Protein AF-A0A8J7GWW4-F1 (afdb_monomer)

Radius of gyration: 17.02 Å; Cα contacts (8 Å, |Δi|>4): 87; chains: 1; bounding box: 37×26×54 Å

InterPro domains:
  IPR012312 Hemerythrin-like [PF01814] (8-103)

Organism: NCBI:txid619741

Structure (mmCIF, N/CA/C/O backbone):
data_AF-A0A8J7GWW4-F1
#
_entry.id   AF-A0A8J7GWW4-F1
#
loop_
_atom_site.group_PDB
_atom_site.id
_atom_site.type_symbol
_atom_site.label_atom_id
_atom_site.label_alt_id
_atom_site.label_comp_id
_atom_site.label_asym_id
_atom_site.label_entity_id
_atom_site.label_seq_id
_atom_site.pdbx_PDB_ins_code
_atom_site.Cartn_x
_atom_site.Cartn_y
_atom_site.Cartn_z
_atom_site.occupancy
_atom_site.B_iso_or_equiv
_atom_site.auth_seq_id
_atom_site.auth_comp_id
_atom_site.auth_asym_id
_atom_site.auth_atom_id
_atom_site.pdbx_PDB_model_num
ATOM 1 N N . MET A 1 1 ? 6.423 -6.023 3.236 1.00 79.38 1 MET A N 1
ATOM 2 C CA . MET A 1 1 ? 5.107 -5.384 2.966 1.00 79.38 1 MET A CA 1
ATOM 3 C C . MET A 1 1 ? 3.919 -6.314 3.201 1.00 79.38 1 MET A C 1
ATOM 5 O O . MET A 1 1 ? 3.060 -5.951 3.992 1.00 79.38 1 MET A O 1
ATOM 9 N N . LEU A 1 2 ? 3.822 -7.480 2.540 1.00 79.31 2 LEU A N 1
ATOM 10 C CA . LEU A 1 2 ? 2.641 -8.354 2.679 1.00 79.31 2 LEU A CA 1
ATOM 11 C C . LEU A 1 2 ? 2.454 -8.905 4.094 1.00 79.31 2 LEU A C 1
ATOM 13 O O . LEU A 1 2 ? 1.339 -8.877 4.599 1.00 79.31 2 LEU A O 1
ATOM 17 N N . GLU A 1 3 ? 3.539 -9.339 4.737 1.00 84.19 3 GLU A N 1
ATOM 18 C CA . GLU A 1 3 ? 3.507 -9.851 6.112 1.00 84.19 3 GLU A CA 1
ATOM 19 C C . GLU A 1 3 ? 2.965 -8.801 7.088 1.00 84.19 3 GLU A C 1
ATOM 21 O O . GLU A 1 3 ? 2.043 -9.075 7.850 1.00 84.19 3 GLU A O 1
ATOM 26 N N . THR A 1 4 ? 3.450 -7.558 6.994 1.00 81.56 4 THR A N 1
ATOM 27 C CA . THR A 1 4 ? 2.954 -6.423 7.784 1.00 81.56 4 THR A CA 1
ATOM 28 C C . THR A 1 4 ? 1.463 -6.165 7.548 1.00 81.56 4 THR A C 1
ATOM 30 O O . THR A 1 4 ? 0.715 -5.903 8.487 1.00 81.56 4 THR A O 1
ATOM 33 N N . ALA A 1 5 ? 1.000 -6.267 6.301 1.00 80.19 5 ALA A N 1
ATOM 34 C CA . ALA A 1 5 ? -0.407 -6.068 5.965 1.00 80.19 5 ALA A CA 1
ATOM 35 C C . ALA A 1 5 ? -1.305 -7.233 6.427 1.00 80.19 5 ALA A C 1
ATOM 37 O O . ALA A 1 5 ? -2.451 -7.012 6.813 1.00 80.19 5 ALA A O 1
ATOM 38 N N . GLN A 1 6 ? -0.794 -8.465 6.441 1.00 84.75 6 GLN A N 1
ATOM 39 C CA . GLN A 1 6 ? -1.482 -9.616 7.036 1.00 84.75 6 GLN A CA 1
ATOM 40 C C . GLN A 1 6 ? -1.545 -9.501 8.562 1.00 84.75 6 GLN A C 1
ATOM 42 O O . GLN A 1 6 ? -2.578 -9.812 9.153 1.00 84.75 6 GLN A O 1
ATOM 47 N N . ALA A 1 7 ? -0.482 -9.000 9.198 1.00 87.94 7 ALA A N 1
ATOM 48 C CA . ALA A 1 7 ? -0.488 -8.687 10.622 1.00 87.94 7 ALA A CA 1
ATOM 49 C C . ALA A 1 7 ? -1.554 -7.630 10.955 1.00 87.94 7 ALA A C 1
ATOM 51 O O . ALA A 1 7 ? -2.250 -7.770 11.959 1.00 87.94 7 ALA A O 1
ATOM 52 N N . LEU A 1 8 ? -1.746 -6.628 10.087 1.00 87.06 8 LEU A N 1
ATOM 53 C CA . LEU A 1 8 ? -2.819 -5.639 10.228 1.00 87.06 8 LEU A CA 1
ATOM 54 C C . LEU A 1 8 ? -4.206 -6.286 10.139 1.00 87.06 8 LEU A C 1
ATOM 56 O O . LEU A 1 8 ? -5.046 -6.042 11.000 1.00 87.06 8 LEU A O 1
ATOM 60 N N . GLU A 1 9 ? -4.449 -7.128 9.133 1.00 89.06 9 GLU A N 1
ATOM 61 C CA . GLU A 1 9 ? -5.722 -7.851 8.983 1.00 89.06 9 GLU A CA 1
ATOM 62 C C . GLU A 1 9 ? -6.023 -8.710 10.220 1.00 89.06 9 GLU A C 1
ATOM 64 O O . GLU A 1 9 ? -7.111 -8.609 10.794 1.00 89.06 9 GLU A O 1
ATOM 69 N N . GLY A 1 10 ? -5.043 -9.490 10.686 1.00 87.50 10 GLY A N 1
ATOM 70 C CA . GLY A 1 10 ? -5.168 -10.308 11.892 1.00 87.50 10 GLY A CA 1
ATOM 71 C C . GLY A 1 10 ? -5.436 -9.478 13.149 1.00 87.50 10 GLY A C 1
ATOM 72 O O . GLY A 1 10 ? -6.325 -9.819 13.930 1.00 87.50 10 GLY A O 1
ATOM 73 N N . ALA A 1 11 ? -4.733 -8.356 13.317 1.00 89.12 11 ALA A N 1
ATOM 74 C CA . ALA A 1 11 ? -4.935 -7.439 14.434 1.00 89.12 11 ALA A CA 1
ATOM 75 C C . ALA A 1 11 ? -6.347 -6.831 14.423 1.00 89.12 11 ALA A C 1
ATOM 77 O O . ALA A 1 11 ? -6.995 -6.751 15.464 1.00 89.12 11 ALA A O 1
ATOM 78 N N . VAL A 1 12 ? -6.875 -6.467 13.254 1.00 88.88 12 VAL A N 1
ATOM 79 C CA . VAL A 1 12 ? -8.228 -5.906 13.141 1.00 88.88 12 VAL A CA 1
ATOM 80 C C . VAL A 1 12 ? -9.306 -6.952 13.412 1.00 88.88 12 VAL A C 1
ATOM 82 O O . VAL A 1 12 ? -10.245 -6.677 14.162 1.00 88.88 12 VAL A O 1
ATOM 85 N N . VAL A 1 13 ? -9.165 -8.163 12.865 1.00 88.75 13 VAL A N 1
ATOM 86 C CA . VAL A 1 13 ? -10.082 -9.284 13.145 1.00 88.75 13 VAL A CA 1
ATOM 87 C C . VAL A 1 13 ? -10.053 -9.651 14.630 1.00 88.75 13 VAL A C 1
ATOM 89 O O . VAL A 1 13 ? -11.105 -9.861 15.236 1.00 88.75 13 VAL A O 1
ATOM 92 N N . GLY A 1 14 ? -8.863 -9.657 15.232 1.00 88.12 14 GLY A N 1
ATOM 93 C CA . GLY A 1 14 ? -8.647 -9.898 16.657 1.00 88.12 14 GLY A CA 1
ATOM 94 C C . GLY A 1 14 ? -9.038 -8.735 17.572 1.00 88.12 14 GLY A C 1
ATOM 95 O O . GLY A 1 14 ? -8.907 -8.873 18.785 1.00 88.12 14 GLY A O 1
ATOM 96 N N . ARG A 1 15 ? -9.526 -7.610 17.024 1.00 87.81 15 ARG A N 1
ATOM 97 C CA . ARG A 1 15 ? -9.868 -6.384 17.771 1.00 87.81 15 ARG A CA 1
ATOM 98 C C . ARG A 1 15 ? -8.717 -5.889 18.654 1.00 87.81 15 ARG A C 1
ATOM 100 O O . ARG A 1 15 ? -8.927 -5.512 19.806 1.00 87.81 15 ARG A O 1
ATOM 107 N N . ALA A 1 16 ? -7.508 -5.913 18.103 1.00 90.62 16 ALA A N 1
ATOM 108 C CA . ALA A 1 16 ? -6.315 -5.384 18.738 1.00 90.62 16 ALA A CA 1
ATOM 109 C C . ALA A 1 16 ? -6.524 -3.930 19.205 1.00 90.62 16 ALA A C 1
ATOM 111 O O . ALA A 1 16 ? -7.302 -3.186 18.595 1.00 90.62 16 ALA A O 1
ATOM 112 N N . PRO A 1 17 ? -5.827 -3.504 20.271 1.00 92.44 17 PRO A N 1
ATOM 113 C CA . PRO A 1 17 ? -5.875 -2.123 20.727 1.00 92.44 17 PRO A CA 1
ATOM 114 C C . PRO A 1 17 ? -5.417 -1.154 19.628 1.00 92.44 17 PRO A C 1
ATOM 116 O O . PRO A 1 17 ? -4.560 -1.480 18.805 1.00 92.44 17 PRO A O 1
ATOM 119 N N . VAL A 1 18 ? -5.965 0.064 19.656 1.00 91.38 18 VAL A N 1
ATOM 120 C CA . VAL A 1 18 ? -5.674 1.138 18.685 1.00 91.38 18 VAL A CA 1
ATOM 121 C C . VAL A 1 18 ? -4.173 1.396 18.548 1.00 91.38 18 VAL A C 1
ATOM 123 O O . VAL A 1 18 ? -3.679 1.484 17.430 1.00 91.38 18 VAL A O 1
ATOM 126 N N . GLU A 1 19 ? -3.439 1.408 19.661 1.00 93.50 19 GLU A N 1
ATOM 127 C CA . GLU A 1 19 ? -1.977 1.559 19.682 1.00 93.50 19 GLU A CA 1
ATOM 128 C C . GLU A 1 19 ? -1.271 0.510 18.807 1.00 93.50 19 GLU A C 1
ATOM 130 O O . GLU A 1 19 ? -0.407 0.831 17.994 1.00 93.50 19 GLU A O 1
ATOM 135 N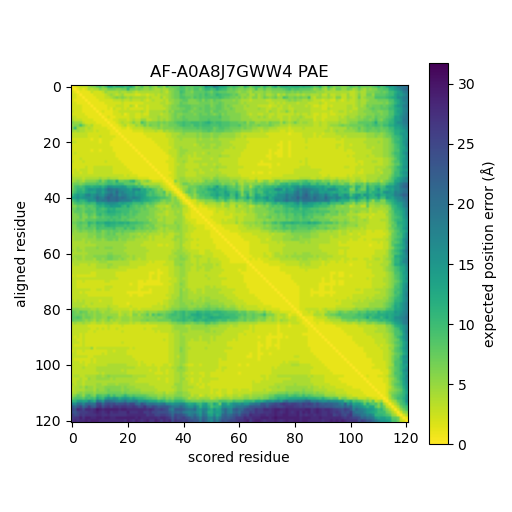 N . GLN A 1 20 ? -1.685 -0.756 18.902 1.00 93.56 20 GLN A N 1
ATOM 136 C CA . GLN A 1 20 ? -1.099 -1.829 18.102 1.00 93.56 20 GLN A CA 1
ATOM 137 C C . GLN A 1 20 ? -1.439 -1.667 16.614 1.00 93.56 20 GLN A C 1
ATOM 139 O O . GLN A 1 20 ? -0.581 -1.877 15.756 1.00 93.56 20 GLN A O 1
ATOM 144 N N . LEU A 1 21 ? -2.671 -1.264 16.289 1.00 94.00 21 LEU A N 1
ATOM 145 C CA . LEU A 1 21 ? -3.072 -0.973 14.908 1.00 94.00 21 LEU A CA 1
ATOM 146 C C . LEU A 1 21 ? -2.255 0.187 14.321 1.00 94.00 21 LEU A C 1
ATOM 148 O O . LEU A 1 21 ? -1.798 0.098 13.180 1.00 94.00 21 LEU A O 1
ATOM 152 N N . HIS A 1 22 ? -2.019 1.231 15.116 1.00 95.00 22 HIS A N 1
ATOM 153 C CA . HIS A 1 22 ? -1.225 2.395 14.735 1.00 95.00 22 HIS A CA 1
ATOM 154 C C . HIS A 1 22 ? 0.236 2.010 14.459 1.00 95.00 22 HIS A C 1
ATOM 156 O O . HIS A 1 22 ? 0.808 2.416 13.443 1.00 95.00 22 HIS A O 1
ATOM 162 N N . GLN A 1 23 ? 0.835 1.171 15.308 1.00 95.25 23 GLN A N 1
ATOM 163 C CA . GLN A 1 23 ? 2.198 0.660 15.115 1.00 95.25 23 GLN A CA 1
ATOM 164 C C . GLN A 1 23 ? 2.329 -0.153 13.822 1.00 95.25 23 GLN A C 1
ATOM 166 O O . GLN A 1 23 ? 3.267 0.057 13.049 1.00 95.25 23 GLN A O 1
ATOM 171 N N . ILE A 1 24 ? 1.370 -1.040 13.542 1.00 94.25 24 ILE A N 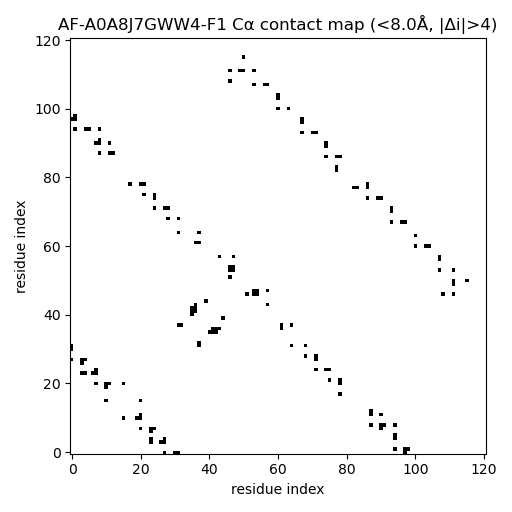1
ATOM 172 C CA . ILE A 1 24 ? 1.389 -1.854 12.320 1.00 94.25 24 ILE A CA 1
ATOM 173 C C . ILE A 1 24 ? 1.218 -0.973 11.072 1.00 94.25 24 ILE A C 1
ATOM 175 O O . ILE A 1 24 ? 1.967 -1.139 10.107 1.00 94.25 24 ILE A O 1
ATOM 179 N N . LEU A 1 25 ? 0.283 -0.014 11.084 1.00 94.50 25 LEU A N 1
ATOM 180 C CA . LEU A 1 25 ? 0.110 0.947 9.985 1.00 94.50 25 LEU A CA 1
ATOM 181 C C . LEU A 1 25 ? 1.362 1.809 9.773 1.00 94.50 25 LEU A C 1
ATOM 183 O O . LEU A 1 25 ? 1.762 2.034 8.630 1.00 94.50 25 LEU A O 1
ATOM 187 N N . SER A 1 26 ? 2.027 2.229 10.852 1.00 95.56 26 SER A N 1
ATOM 188 C CA . SER A 1 26 ? 3.276 3.004 10.784 1.00 95.56 26 SER A CA 1
ATOM 189 C C . SER A 1 26 ? 4.381 2.199 10.126 1.00 95.56 26 SER A C 1
ATOM 191 O O . SER A 1 26 ? 5.051 2.682 9.211 1.00 95.56 26 SER A O 1
ATOM 193 N N . HIS A 1 27 ? 4.522 0.937 10.522 1.00 94.75 27 HIS A N 1
ATOM 194 C CA . HIS A 1 27 ? 5.488 0.045 9.906 1.00 94.75 27 HIS A CA 1
ATOM 195 C C . HIS A 1 27 ? 5.170 -0.205 8.424 1.00 94.75 27 HIS A C 1
ATOM 197 O O . HIS A 1 27 ? 6.079 -0.207 7.592 1.00 94.75 27 HIS A O 1
ATOM 203 N N . LEU A 1 28 ? 3.890 -0.345 8.061 1.00 92.94 28 LEU A N 1
ATOM 204 C CA . LEU A 1 28 ? 3.474 -0.500 6.668 1.00 92.94 28 LEU A CA 1
ATOM 205 C C . LEU A 1 28 ? 3.805 0.743 5.830 1.00 92.94 28 LEU A C 1
ATOM 207 O O . LEU A 1 28 ? 4.338 0.595 4.731 1.00 92.94 28 LEU A O 1
ATOM 211 N N . ARG A 1 29 ? 3.559 1.949 6.358 1.00 94.00 29 ARG A N 1
ATOM 212 C CA . ARG A 1 29 ? 3.900 3.221 5.701 1.00 94.00 29 ARG A CA 1
ATOM 213 C C . ARG A 1 29 ? 5.399 3.341 5.438 1.00 94.00 29 ARG A C 1
ATOM 215 O O . ARG A 1 29 ? 5.798 3.633 4.315 1.00 94.00 29 ARG A O 1
ATOM 222 N N . VAL A 1 30 ? 6.223 3.063 6.449 1.00 92.88 30 VAL A N 1
ATOM 223 C CA . VAL A 1 30 ? 7.690 3.086 6.320 1.00 92.88 30 VAL A CA 1
ATOM 224 C C . VAL A 1 30 ? 8.161 2.054 5.296 1.00 92.88 30 VAL A C 1
ATOM 226 O O . VAL A 1 30 ? 8.991 2.364 4.448 1.00 92.88 30 VAL A O 1
ATOM 229 N N . THR A 1 31 ? 7.600 0.843 5.328 1.00 91.75 31 THR A N 1
ATOM 230 C CA . THR A 1 31 ? 7.982 -0.224 4.390 1.00 91.75 31 THR A CA 1
ATOM 231 C C . THR A 1 31 ? 7.578 0.104 2.951 1.00 91.75 31 THR A C 1
ATOM 233 O O . THR A 1 31 ? 8.304 -0.252 2.029 1.00 91.75 31 THR A O 1
ATOM 236 N N . LEU A 1 32 ? 6.439 0.775 2.745 1.00 90.12 32 LEU A N 1
ATOM 237 C CA . LEU A 1 32 ? 6.019 1.245 1.425 1.00 90.12 32 LEU A CA 1
ATOM 238 C C . LEU A 1 32 ? 6.946 2.350 0.905 1.00 90.12 32 LEU A C 1
ATOM 240 O O . LEU A 1 32 ? 7.348 2.296 -0.248 1.00 90.12 32 LEU A O 1
ATOM 244 N N . ALA A 1 33 ? 7.311 3.319 1.748 1.00 88.62 33 ALA A N 1
ATOM 245 C CA . ALA A 1 33 ? 8.207 4.411 1.358 1.00 88.62 33 ALA A CA 1
ATOM 246 C C . ALA A 1 33 ? 9.635 3.931 1.045 1.00 88.62 33 ALA A C 1
ATOM 248 O O . ALA A 1 33 ? 10.316 4.510 0.205 1.00 88.62 33 ALA A O 1
ATOM 249 N N . ALA A 1 34 ? 10.086 2.872 1.720 1.00 87.31 34 ALA A N 1
ATOM 250 C CA . ALA A 1 34 ? 11.371 2.227 1.469 1.00 87.31 34 ALA A CA 1
ATOM 251 C C . ALA A 1 34 ? 11.310 1.162 0.360 1.00 87.31 34 ALA A C 1
ATOM 253 O O . ALA A 1 34 ? 12.293 0.450 0.145 1.00 87.31 34 ALA A O 1
ATOM 254 N N . HIS A 1 35 ? 10.164 0.989 -0.306 1.00 83.62 35 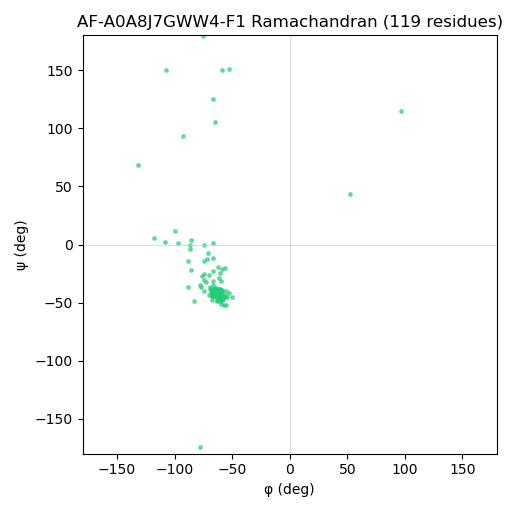HIS A N 1
ATOM 255 C CA . HIS A 1 35 ? 10.020 -0.048 -1.315 1.00 83.62 35 HIS A CA 1
ATOM 256 C C . HIS A 1 35 ? 10.922 0.285 -2.514 1.00 83.62 35 HIS A C 1
ATOM 258 O O . HIS A 1 35 ? 10.809 1.366 -3.076 1.00 83.62 35 HIS A O 1
ATOM 264 N N . PRO A 1 36 ? 11.817 -0.612 -2.951 1.00 73.81 36 PRO A N 1
ATOM 265 C CA . PRO A 1 36 ? 12.787 -0.285 -4.001 1.00 73.81 36 PRO A CA 1
ATOM 266 C C . PRO A 1 36 ? 12.107 0.135 -5.312 1.00 73.81 36 PRO A C 1
ATOM 268 O O . PRO A 1 36 ? 12.600 1.003 -6.018 1.00 73.81 36 PRO A O 1
ATOM 271 N N . ASP A 1 37 ? 10.927 -0.414 -5.596 1.00 73.25 37 ASP A N 1
ATOM 272 C CA . ASP A 1 37 ? 10.145 -0.060 -6.785 1.00 73.25 37 ASP A CA 1
ATOM 273 C C . ASP A 1 37 ? 9.498 1.335 -6.722 1.00 73.25 37 ASP A C 1
ATOM 275 O O . ASP A 1 37 ? 8.975 1.794 -7.736 1.00 73.25 37 ASP A O 1
ATOM 279 N N . SER A 1 38 ? 9.471 1.989 -5.553 1.00 60.31 38 SER A N 1
ATOM 280 C CA . SER A 1 38 ? 8.924 3.343 -5.401 1.00 60.31 38 SER A CA 1
ATOM 281 C C . SER A 1 38 ? 9.949 4.439 -5.690 1.00 60.31 38 SER A C 1
ATOM 283 O O . SER A 1 38 ? 9.609 5.618 -5.607 1.00 60.31 38 SER A O 1
ATOM 285 N N . SER A 1 39 ? 11.195 4.082 -6.026 1.00 63.03 39 SER A N 1
ATOM 286 C CA . SER A 1 39 ? 12.213 5.027 -6.485 1.00 63.03 39 SER A CA 1
ATOM 287 C C . SER A 1 39 ? 12.493 4.877 -7.981 1.00 63.03 39 SER A C 1
ATOM 289 O O . SER A 1 39 ? 12.451 3.787 -8.550 1.00 63.03 39 SER A O 1
ATOM 291 N N . GLU A 1 40 ? 12.876 5.985 -8.619 1.00 60.00 40 GLU A N 1
ATOM 292 C CA . GLU A 1 40 ? 13.345 6.008 -10.015 1.00 60.00 40 GLU A CA 1
ATOM 293 C C . GLU A 1 40 ? 14.691 5.282 -10.224 1.00 60.00 40 GLU A C 1
ATOM 295 O O . GLU A 1 40 ? 15.212 5.245 -11.334 1.00 60.00 40 GLU A O 1
ATOM 300 N N . THR A 1 41 ? 15.262 4.703 -9.164 1.00 64.12 41 THR A N 1
ATOM 301 C CA . THR A 1 41 ? 16.561 4.014 -9.141 1.00 64.12 41 THR A CA 1
ATOM 302 C C . THR A 1 41 ? 16.454 2.530 -8.774 1.00 64.12 41 THR A C 1
ATOM 304 O O . THR A 1 41 ? 17.476 1.869 -8.602 1.00 64.12 41 THR A O 1
ATOM 307 N N . GLY A 1 42 ? 15.235 2.007 -8.626 1.00 71.44 42 GLY A N 1
ATOM 308 C CA . GLY A 1 42 ? 14.975 0.607 -8.296 1.00 71.44 42 GLY A CA 1
ATOM 309 C C . GLY A 1 42 ? 15.116 -0.357 -9.482 1.00 71.44 42 GLY A C 1
ATOM 310 O O . GLY A 1 42 ? 15.441 0.061 -10.594 1.00 71.44 42 GLY A O 1
ATOM 311 N N . PRO A 1 43 ? 14.785 -1.650 -9.301 1.00 74.88 43 PRO A N 1
ATOM 312 C CA . PRO A 1 43 ? 14.882 -2.668 -10.359 1.00 74.88 43 PRO A CA 1
ATOM 313 C C . PRO A 1 43 ? 14.035 -2.329 -11.599 1.00 74.88 43 PRO A C 1
ATOM 315 O O . PRO A 1 43 ? 14.301 -2.796 -12.703 1.00 74.88 43 PRO A O 1
ATOM 318 N N . TYR A 1 44 ? 13.028 -1.465 -11.459 1.00 81.06 44 TYR A N 1
ATOM 319 C CA . TYR A 1 44 ? 12.251 -0.971 -12.592 1.00 81.06 44 TYR A CA 1
ATOM 320 C C . TYR A 1 44 ? 13.035 -0.014 -13.499 1.00 81.06 44 TYR A C 1
ATOM 322 O O . TYR A 1 44 ? 12.735 0.043 -14.688 1.00 81.06 44 TYR A O 1
ATOM 330 N N . ALA A 1 45 ? 14.047 0.695 -12.995 1.00 79.12 45 ALA A N 1
ATOM 331 C CA . ALA A 1 45 ? 14.920 1.539 -13.813 1.00 79.12 45 ALA A CA 1
ATOM 332 C C . ALA A 1 45 ? 15.761 0.701 -14.792 1.00 79.12 45 ALA A C 1
ATOM 334 O O . ALA A 1 45 ? 15.910 1.060 -15.964 1.00 79.12 45 ALA A O 1
ATOM 335 N N . GLU A 1 46 ? 16.234 -0.463 -14.339 1.00 81.94 46 GLU A N 1
ATOM 336 C CA . GLU A 1 46 ? 16.919 -1.439 -15.192 1.00 81.94 46 GLU A CA 1
ATOM 337 C C . GLU A 1 46 ? 15.970 -1.982 -16.267 1.00 81.94 46 GLU A C 1
ATOM 339 O O . GLU A 1 46 ? 16.314 -1.980 -17.449 1.00 81.94 46 GLU A O 1
ATOM 344 N N . ILE A 1 47 ? 14.732 -2.333 -15.894 1.00 83.88 47 ILE A N 1
ATOM 345 C CA . ILE A 1 47 ? 13.704 -2.785 -16.848 1.00 83.88 47 ILE A CA 1
ATOM 346 C C . ILE A 1 47 ? 13.392 -1.717 -17.898 1.00 83.88 47 ILE A C 1
ATOM 348 O O . ILE A 1 47 ? 13.225 -2.045 -19.070 1.00 83.88 47 ILE A O 1
ATOM 352 N N . LEU A 1 48 ? 13.312 -0.441 -17.513 1.00 84.38 48 LEU A N 1
ATOM 353 C CA . LEU A 1 48 ? 13.073 0.647 -18.467 1.00 84.38 48 LEU A CA 1
ATOM 354 C C . LEU A 1 48 ? 14.184 0.761 -19.517 1.00 84.38 48 LEU A C 1
ATOM 356 O O . LEU A 1 48 ? 13.908 1.186 -20.639 1.00 84.38 48 LEU A O 1
ATOM 360 N N . THR A 1 49 ? 15.407 0.362 -19.163 1.00 83.88 49 THR A N 1
ATOM 361 C CA . THR A 1 49 ? 16.559 0.358 -20.070 1.00 83.88 49 THR A CA 1
ATOM 362 C C . THR A 1 49 ? 16.583 -0.900 -20.941 1.00 83.88 49 THR A C 1
ATOM 364 O O . THR A 1 49 ? 16.709 -0.791 -22.158 1.00 83.88 49 THR A O 1
ATOM 367 N N . ALA A 1 50 ? 16.426 -2.084 -20.340 1.00 83.69 50 ALA A N 1
ATOM 368 C CA . ALA A 1 50 ? 16.539 -3.372 -21.031 1.00 83.69 50 ALA A CA 1
ATOM 369 C C . ALA A 1 50 ? 15.2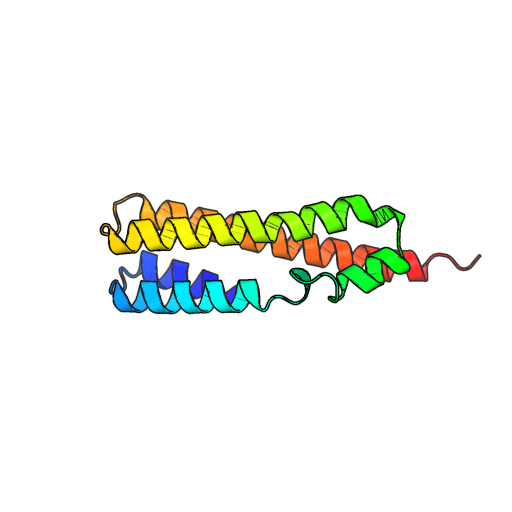88 -3.743 -21.852 1.00 83.69 50 ALA A C 1
ATOM 371 O O . ALA A 1 50 ? 15.385 -4.308 -22.936 1.00 83.69 50 ALA A O 1
ATOM 372 N N . ALA A 1 51 ? 14.095 -3.380 -21.374 1.00 86.12 51 ALA A N 1
ATOM 373 C CA . ALA A 1 51 ? 12.814 -3.767 -21.959 1.00 86.12 51 ALA A CA 1
ATOM 374 C C . ALA A 1 51 ? 11.878 -2.549 -22.127 1.00 86.12 51 ALA A C 1
ATOM 376 O O . ALA A 1 51 ? 10.828 -2.459 -21.479 1.00 86.12 51 ALA A O 1
ATOM 377 N N . PRO A 1 52 ? 12.186 -1.605 -23.039 1.00 86.38 52 PRO A N 1
ATOM 378 C CA . PRO A 1 52 ? 11.447 -0.344 -23.179 1.00 86.38 52 PRO A CA 1
ATOM 379 C C . PRO A 1 52 ? 9.960 -0.532 -23.528 1.00 86.38 52 PRO A C 1
ATOM 381 O O . PRO A 1 52 ? 9.128 0.309 -23.173 1.00 86.38 52 PRO A O 1
ATOM 384 N N . HIS A 1 53 ? 9.585 -1.656 -24.147 1.00 87.56 53 HIS A N 1
ATOM 385 C CA . HIS A 1 53 ? 8.187 -2.016 -24.410 1.00 87.56 53 HIS A CA 1
ATOM 386 C C . HIS A 1 53 ? 7.352 -2.194 -23.121 1.00 87.56 53 HIS A C 1
ATOM 388 O O . HIS A 1 53 ? 6.126 -2.056 -23.153 1.00 87.56 53 HIS A O 1
ATOM 394 N N . LEU A 1 54 ? 7.993 -2.409 -21.964 1.00 89.81 54 LEU A N 1
ATOM 395 C CA . LEU A 1 54 ? 7.349 -2.519 -20.651 1.00 89.81 54 LEU A CA 1
ATOM 396 C C . LEU A 1 54 ? 7.134 -1.169 -19.945 1.00 89.81 54 LEU A C 1
ATOM 398 O O . LEU A 1 54 ? 6.467 -1.126 -18.906 1.00 89.81 54 LEU A O 1
ATOM 402 N N . THR A 1 55 ? 7.596 -0.049 -20.516 1.00 89.00 55 THR A N 1
ATOM 403 C CA . THR A 1 55 ? 7.549 1.293 -19.895 1.00 89.00 55 THR A CA 1
ATOM 404 C C . THR A 1 55 ? 6.176 1.669 -19.348 1.00 89.00 55 THR A C 1
ATOM 406 O O . THR A 1 55 ? 6.049 2.166 -18.227 1.00 89.00 55 THR A O 1
ATOM 409 N N . ARG A 1 56 ? 5.109 1.416 -20.116 1.00 89.31 56 ARG A N 1
ATOM 410 C CA . ARG A 1 56 ? 3.746 1.746 -19.679 1.00 89.31 56 ARG A CA 1
ATOM 411 C C . ARG A 1 56 ? 3.357 0.984 -18.410 1.00 89.31 56 ARG A C 1
ATOM 413 O O . ARG A 1 56 ? 2.683 1.546 -17.553 1.00 89.31 56 ARG A O 1
ATOM 420 N N . ARG A 1 57 ? 3.763 -0.281 -18.286 1.00 90.00 57 ARG A N 1
ATOM 421 C CA . ARG A 1 57 ? 3.443 -1.127 -17.127 1.00 90.00 57 ARG A CA 1
ATOM 422 C C . ARG A 1 57 ? 4.259 -0.740 -15.905 1.00 90.00 57 ARG A C 1
ATOM 424 O O . ARG A 1 57 ? 3.680 -0.668 -14.827 1.00 90.00 57 ARG A O 1
ATOM 431 N N . VAL A 1 58 ? 5.539 -0.411 -16.090 1.00 89.25 58 VAL A N 1
ATOM 432 C CA . VAL A 1 58 ? 6.384 0.166 -15.034 1.00 89.25 58 VAL A CA 1
ATOM 433 C C . VAL A 1 58 ? 5.739 1.431 -14.467 1.00 89.25 58 VAL A C 1
ATOM 435 O O . VAL A 1 58 ? 5.496 1.506 -13.269 1.00 89.25 58 VAL A O 1
ATOM 438 N N . ARG A 1 59 ? 5.357 2.393 -15.320 1.00 88.25 59 ARG A N 1
ATOM 439 C CA . ARG A 1 59 ? 4.721 3.645 -14.865 1.00 88.25 59 ARG A CA 1
ATOM 440 C C . ARG A 1 59 ? 3.418 3.414 -14.104 1.00 88.25 59 ARG A C 1
ATOM 442 O O . ARG A 1 59 ? 3.154 4.101 -13.124 1.00 88.25 59 ARG A O 1
ATOM 449 N N . VAL A 1 60 ? 2.602 2.453 -14.545 1.00 89.38 60 VAL A N 1
ATOM 450 C CA . VAL A 1 60 ? 1.378 2.075 -13.822 1.00 89.38 60 VAL A CA 1
ATOM 451 C C . VAL A 1 60 ? 1.715 1.529 -12.436 1.00 89.38 60 VAL A C 1
ATOM 453 O O . VAL A 1 60 ? 1.069 1.933 -11.478 1.00 89.38 60 VAL A O 1
ATOM 456 N N . LEU A 1 61 ? 2.714 0.650 -12.323 1.00 88.56 61 LEU A N 1
ATOM 457 C CA . LEU A 1 61 ? 3.125 0.059 -11.049 1.00 88.56 61 LEU A CA 1
ATOM 458 C C . LEU A 1 61 ? 3.716 1.082 -10.077 1.00 88.56 61 LEU A C 1
ATOM 460 O O . LEU A 1 61 ? 3.361 1.048 -8.904 1.00 88.56 61 LEU A O 1
ATOM 464 N N . VAL A 1 62 ? 4.540 2.012 -10.560 1.00 86.50 62 VAL A N 1
ATOM 465 C CA . VAL A 1 62 ? 5.063 3.119 -9.741 1.00 86.50 62 VAL A CA 1
ATOM 466 C C . VAL A 1 62 ? 3.914 4.003 -9.242 1.00 86.50 62 VAL A C 1
ATOM 468 O O . VAL A 1 62 ? 3.806 4.280 -8.053 1.00 86.50 62 VAL A O 1
ATOM 471 N N . GLY A 1 63 ? 2.960 4.354 -10.112 1.00 87.25 63 GLY A N 1
ATOM 472 C CA . GLY A 1 63 ? 1.778 5.128 -9.710 1.00 87.25 63 GLY A CA 1
ATOM 473 C C . GLY A 1 63 ? 0.812 4.392 -8.766 1.00 87.25 63 GLY A C 1
ATOM 474 O O . GLY A 1 63 ? -0.099 5.005 -8.207 1.00 87.25 63 GLY A O 1
ATOM 475 N N . GLU A 1 64 ? 0.959 3.078 -8.569 1.00 90.62 64 GLU A N 1
ATOM 476 C CA . GLU A 1 64 ? 0.205 2.357 -7.540 1.00 90.62 64 GLU A CA 1
ATOM 477 C C . GLU A 1 64 ? 0.729 2.637 -6.131 1.00 90.62 64 GLU A C 1
ATOM 479 O O . GLU A 1 64 ? -0.065 2.550 -5.192 1.00 90.62 64 GLU A O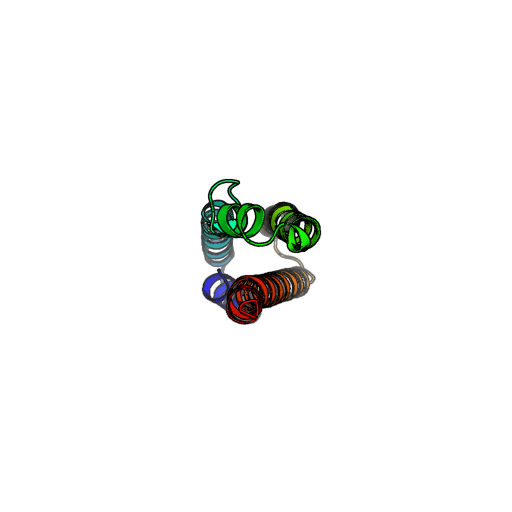 1
ATOM 484 N N . HIS A 1 65 ? 2.003 3.012 -5.967 1.00 90.56 65 HIS A N 1
ATOM 485 C CA . HIS A 1 65 ? 2.556 3.367 -4.657 1.00 90.56 65 HIS A CA 1
ATOM 486 C C . HIS A 1 65 ? 1.852 4.582 -4.063 1.00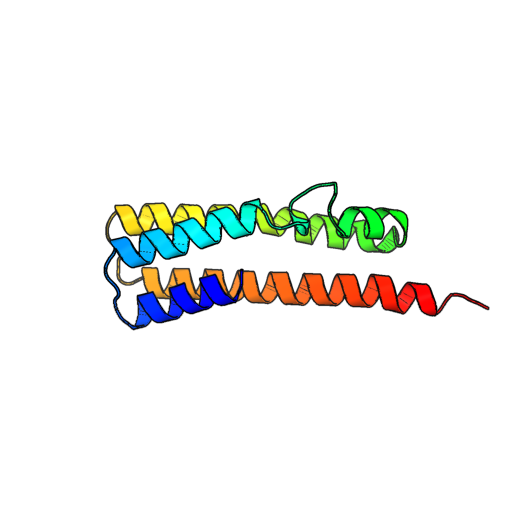 90.56 65 HIS A C 1
ATOM 488 O O . HIS A 1 65 ? 1.454 4.521 -2.903 1.00 90.56 65 HIS A O 1
ATOM 494 N N . ASP A 1 66 ? 1.564 5.608 -4.866 1.00 90.25 66 ASP A N 1
ATOM 495 C CA . ASP A 1 66 ? 0.794 6.778 -4.422 1.00 90.25 66 ASP A CA 1
ATOM 496 C C . ASP A 1 66 ? -0.605 6.384 -3.937 1.00 90.25 66 ASP A C 1
ATOM 498 O O . ASP A 1 66 ? -1.085 6.842 -2.901 1.00 90.25 66 ASP A O 1
ATOM 502 N N . ARG A 1 67 ? -1.271 5.474 -4.658 1.00 92.12 67 ARG A N 1
ATOM 503 C CA . ARG A 1 67 ? -2.605 4.985 -4.273 1.00 92.12 67 ARG A CA 1
ATOM 504 C C . ARG A 1 67 ? -2.565 4.182 -2.978 1.00 92.12 67 ARG A C 1
ATOM 506 O O . ARG A 1 67 ? -3.486 4.284 -2.171 1.00 92.12 67 ARG A O 1
ATOM 513 N N . LEU A 1 68 ? -1.527 3.371 -2.791 1.00 93.25 68 LEU A N 1
ATOM 514 C CA . LEU A 1 68 ? -1.313 2.610 -1.562 1.00 93.25 68 LEU A CA 1
ATOM 515 C C . LEU A 1 68 ? -1.001 3.542 -0.385 1.00 93.25 68 LEU A C 1
ATOM 517 O O . LEU A 1 68 ? -1.560 3.342 0.691 1.00 93.25 68 LEU A O 1
ATOM 521 N N . ALA A 1 69 ? -0.183 4.574 -0.598 1.00 93.56 69 ALA A N 1
ATOM 522 C CA . ALA A 1 69 ? 0.138 5.580 0.407 1.00 93.56 69 ALA A CA 1
ATOM 523 C C . ALA A 1 69 ? -1.122 6.331 0.854 1.00 93.56 69 ALA A C 1
ATOM 525 O O . ALA A 1 69 ? -1.419 6.363 2.045 1.00 93.56 69 ALA A O 1
ATOM 526 N N . LEU A 1 70 ? -1.936 6.804 -0.096 1.00 95.12 70 LEU A N 1
ATOM 527 C CA . LEU A 1 70 ? -3.222 7.445 0.196 1.00 95.12 70 LEU A CA 1
ATOM 528 C C . LEU A 1 70 ? -4.182 6.521 0.958 1.00 95.12 70 LEU A C 1
ATOM 530 O O . LEU A 1 70 ? -4.887 6.962 1.864 1.00 95.12 70 LEU A O 1
ATOM 534 N N . ALA A 1 71 ? -4.221 5.231 0.612 1.00 95.50 71 ALA A N 1
ATOM 535 C CA . ALA A 1 71 ? -5.056 4.264 1.319 1.00 95.50 71 ALA A CA 1
ATOM 536 C C . ALA A 1 71 ? -4.584 4.035 2.766 1.00 95.50 71 ALA A C 1
ATOM 538 O O . ALA A 1 71 ? -5.419 3.899 3.659 1.00 95.50 71 ALA A O 1
ATOM 539 N N . ILE A 1 72 ? -3.269 4.007 3.003 1.00 95.50 72 ILE A N 1
ATOM 540 C CA . ILE A 1 72 ? -2.679 3.900 4.345 1.00 95.50 72 ILE A CA 1
ATOM 541 C C . ILE A 1 72 ? -2.964 5.166 5.159 1.00 95.50 72 ILE A C 1
ATOM 543 O O . ILE A 1 72 ? -3.436 5.058 6.290 1.00 95.50 72 ILE A O 1
ATOM 547 N N . ASP A 1 73 ? -2.747 6.348 4.585 1.00 96.00 73 ASP A N 1
ATOM 548 C CA . ASP A 1 73 ? -3.008 7.628 5.252 1.00 96.00 73 ASP A CA 1
ATOM 549 C C . ASP A 1 73 ? -4.499 7.761 5.623 1.00 96.00 73 ASP A C 1
ATOM 551 O O . ASP A 1 73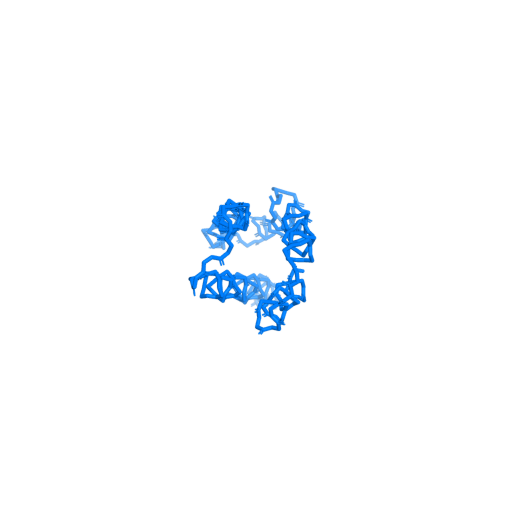 ? -4.834 8.088 6.760 1.00 96.00 73 ASP A O 1
ATOM 555 N N . GLY A 1 74 ? -5.415 7.352 4.738 1.00 96.06 74 GLY A N 1
ATOM 556 C CA . GLY A 1 74 ? -6.849 7.310 5.050 1.00 96.06 74 GLY A CA 1
ATOM 557 C C . GLY A 1 74 ? -7.242 6.281 6.125 1.00 96.06 74 GLY A C 1
ATOM 558 O O . GLY A 1 74 ? -8.291 6.412 6.762 1.00 96.06 74 GLY A O 1
ATOM 559 N N . LEU A 1 75 ? -6.436 5.237 6.354 1.00 95.88 75 LEU A N 1
ATOM 560 C CA . LEU A 1 75 ? -6.625 4.338 7.499 1.00 95.88 75 LEU A CA 1
ATOM 561 C C . LEU A 1 75 ? -6.129 4.969 8.801 1.00 95.88 75 LEU A C 1
ATOM 563 O O . LEU A 1 75 ? -6.793 4.779 9.818 1.00 95.88 75 LEU A O 1
ATOM 567 N N . PHE A 1 76 ? -5.039 5.740 8.778 1.00 95.88 76 PHE A N 1
ATOM 568 C CA . PHE A 1 76 ? -4.598 6.513 9.943 1.00 95.88 76 PHE A CA 1
ATOM 569 C C . PHE A 1 76 ? -5.666 7.502 10.396 1.00 95.88 76 PHE A C 1
ATOM 571 O O . PHE A 1 76 ? -6.075 7.463 11.552 1.00 95.88 76 PHE A O 1
ATOM 578 N N . GLU A 1 77 ? -6.195 8.315 9.480 1.00 94.81 77 GLU A N 1
ATOM 579 C CA . GLU A 1 77 ? -7.241 9.297 9.800 1.00 94.81 77 GLU A CA 1
ATOM 580 C C . GLU A 1 77 ? -8.462 8.648 10.466 1.00 94.81 77 GLU A C 1
ATOM 582 O O . GLU A 1 77 ? -9.027 9.172 11.426 1.00 94.81 77 GLU A O 1
ATOM 587 N N . ARG A 1 78 ? -8.862 7.464 9.988 1.00 94.88 78 ARG A N 1
ATOM 588 C CA . ARG A 1 78 ? -9.983 6.714 10.571 1.00 94.88 78 ARG A CA 1
ATOM 589 C C . ARG A 1 78 ? -9.659 6.041 11.890 1.00 94.88 78 ARG A C 1
ATOM 591 O O . ARG A 1 78 ? -10.568 5.853 12.696 1.00 94.88 78 ARG A O 1
ATOM 598 N N . LEU A 1 79 ? -8.412 5.638 12.090 1.00 93.81 79 LEU A N 1
ATOM 599 C CA . LEU A 1 79 ? -7.972 5.081 13.356 1.00 93.81 79 LEU A CA 1
ATOM 600 C C . LEU A 1 79 ? -7.992 6.166 14.445 1.00 93.81 79 LEU A C 1
ATOM 602 O O . LEU A 1 79 ? -8.554 5.923 15.511 1.00 93.81 79 LEU A O 1
ATOM 606 N N . GLU A 1 80 ? -7.500 7.368 14.131 1.00 91.94 80 GLU A N 1
ATOM 607 C CA . GLU A 1 80 ? -7.513 8.545 15.017 1.00 91.94 80 GLU A CA 1
ATOM 608 C C . GLU A 1 80 ? -8.935 9.033 15.330 1.00 91.94 80 GLU A C 1
ATOM 610 O O . GLU A 1 80 ? -9.257 9.357 16.472 1.00 91.94 80 GLU A O 1
ATOM 615 N N . ALA A 1 81 ? -9.833 9.027 14.340 1.00 91.50 81 ALA A N 1
ATOM 616 C CA . ALA A 1 81 ? -11.242 9.380 14.539 1.00 91.50 81 ALA A CA 1
ATOM 617 C C . ALA A 1 81 ? -12.045 8.328 15.337 1.00 91.50 81 ALA A C 1
ATOM 619 O O . ALA A 1 81 ? -13.211 8.557 15.667 1.00 91.50 81 ALA A O 1
ATOM 620 N N . GLY A 1 82 ? -11.442 7.174 15.633 1.00 89.19 82 GLY A N 1
ATOM 621 C CA . GLY A 1 82 ? -12.091 6.019 16.237 1.00 89.19 82 GLY A CA 1
ATOM 622 C C . GLY A 1 82 ? -12.520 4.995 15.176 1.00 89.19 82 GLY A C 1
ATOM 623 O O . GLY A 1 82 ? -13.421 5.274 14.375 1.00 89.19 82 GLY A O 1
ATOM 624 N N . PRO A 1 83 ? -11.940 3.776 15.170 1.00 85.94 83 PRO A N 1
ATOM 625 C CA . PRO A 1 83 ? -12.179 2.794 14.118 1.00 85.94 83 PRO A CA 1
ATOM 626 C C . PRO A 1 83 ? -13.642 2.331 14.118 1.00 85.94 83 PRO A C 1
ATOM 628 O O . PRO A 1 83 ? -14.097 1.568 14.971 1.00 85.94 83 PRO A O 1
ATOM 631 N N . GLY A 1 84 ? -14.404 2.806 13.134 1.00 86.44 84 GLY A N 1
ATOM 632 C CA . GLY A 1 84 ? -15.801 2.429 12.950 1.00 86.44 84 GLY A CA 1
ATOM 633 C C . GLY A 1 84 ? -15.975 1.028 12.353 1.00 86.44 84 GLY A C 1
ATOM 634 O O . GLY A 1 84 ? -15.029 0.355 11.949 1.00 86.44 84 GLY A O 1
ATOM 635 N N . ARG A 1 85 ? -17.235 0.609 12.175 1.00 86.00 85 ARG A N 1
ATOM 636 C CA . ARG A 1 85 ? -17.598 -0.708 11.599 1.00 86.00 85 ARG A CA 1
ATOM 637 C C . ARG A 1 85 ? -17.004 -0.994 10.211 1.00 86.00 85 ARG A C 1
ATOM 639 O O . ARG A 1 85 ? -16.958 -2.149 9.801 1.00 86.00 85 ARG A O 1
ATOM 646 N N . ARG A 1 86 ? -16.591 0.041 9.471 1.00 90.44 86 ARG A N 1
ATOM 647 C CA . ARG A 1 86 ? -16.010 -0.083 8.123 1.00 90.44 86 ARG A CA 1
ATOM 648 C C . ARG A 1 86 ? -14.495 -0.287 8.122 1.00 90.44 86 ARG A C 1
ATOM 650 O O . ARG A 1 86 ? -13.989 -0.758 7.109 1.00 90.44 86 ARG A O 1
ATOM 657 N N . PHE A 1 87 ? -13.813 -0.044 9.243 1.00 92.06 87 PHE A N 1
ATOM 658 C CA . PHE A 1 87 ? -12.352 -0.104 9.327 1.00 92.06 87 PHE A CA 1
ATOM 659 C C . PHE A 1 87 ? -11.799 -1.462 8.8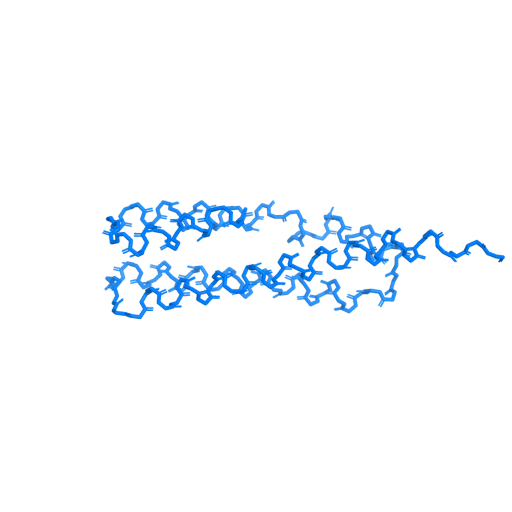74 1.00 92.06 87 PHE A C 1
ATOM 661 O O . PHE A 1 87 ? -10.904 -1.531 8.039 1.00 92.06 87 PHE A O 1
ATOM 668 N N . ALA A 1 88 ? -12.418 -2.558 9.325 1.00 91.19 88 ALA A N 1
ATOM 669 C CA . ALA A 1 88 ? -12.048 -3.911 8.906 1.00 91.19 88 ALA A CA 1
ATOM 670 C C . ALA A 1 88 ? -12.191 -4.144 7.396 1.00 91.19 88 ALA A C 1
ATOM 672 O O . ALA A 1 88 ? -11.332 -4.768 6.778 1.00 91.19 88 ALA A O 1
ATOM 673 N N . LYS A 1 89 ? -13.254 -3.610 6.785 1.00 92.25 89 LYS A N 1
ATOM 674 C CA . LYS A 1 89 ? -13.452 -3.705 5.336 1.00 92.25 89 LYS A CA 1
ATOM 675 C C . LYS A 1 89 ? -12.377 -2.918 4.587 1.00 92.25 89 LYS A C 1
ATOM 677 O O . LYS A 1 89 ? -11.860 -3.389 3.586 1.00 92.25 89 LYS A O 1
ATOM 682 N N . GLU A 1 90 ? -12.033 -1.734 5.070 1.00 94.38 90 GLU A N 1
ATOM 683 C CA . GLU A 1 90 ? -11.057 -0.848 4.428 1.00 94.38 90 GLU A CA 1
ATOM 684 C C . GLU A 1 90 ? -9.632 -1.409 4.520 1.00 94.38 90 GLU A C 1
ATOM 686 O O . GLU A 1 90 ? -8.884 -1.355 3.545 1.00 94.38 90 GLU A O 1
ATOM 691 N N . VAL A 1 91 ? -9.297 -2.046 5.642 1.00 93.81 91 VAL A N 1
ATOM 692 C CA . VAL A 1 91 ? -8.058 -2.821 5.817 1.00 93.81 91 VAL A CA 1
ATOM 693 C C . VAL A 1 91 ? -8.006 -4.002 4.842 1.00 93.81 91 VAL A C 1
ATOM 695 O O . VAL A 1 91 ? -6.982 -4.223 4.194 1.00 93.81 91 VAL A O 1
ATOM 698 N N . ALA A 1 92 ? -9.114 -4.730 4.671 1.00 92.06 92 ALA A N 1
ATOM 699 C CA . ALA A 1 92 ? -9.192 -5.828 3.708 1.00 92.06 92 ALA A CA 1
ATOM 700 C C . ALA A 1 92 ? -9.026 -5.348 2.251 1.00 92.06 92 ALA A C 1
ATOM 702 O O . ALA A 1 92 ? -8.366 -6.017 1.449 1.00 92.06 92 ALA A O 1
ATOM 703 N N . GLU A 1 93 ? -9.570 -4.179 1.900 1.00 93.62 93 GLU A N 1
ATOM 704 C CA . GLU A 1 93 ? -9.358 -3.569 0.580 1.00 93.62 93 GLU A CA 1
ATOM 705 C C . GLU A 1 93 ? -7.893 -3.169 0.363 1.00 93.62 93 GLU A C 1
ATOM 707 O O . GLU A 1 93 ? -7.324 -3.501 -0.680 1.00 93.62 93 GLU A O 1
ATOM 712 N N . LEU A 1 94 ? -7.236 -2.551 1.353 1.00 94.50 94 LEU A N 1
ATOM 713 C CA . LEU A 1 94 ? -5.797 -2.265 1.283 1.00 94.50 94 LEU A CA 1
ATOM 714 C C . LEU A 1 94 ? -4.988 -3.547 1.039 1.00 94.50 94 LEU A C 1
ATOM 716 O O . LEU A 1 94 ? -4.102 -3.578 0.182 1.00 94.50 94 LEU A O 1
ATOM 720 N N . LEU A 1 95 ? -5.323 -4.637 1.729 1.00 92.25 95 LEU A N 1
ATOM 721 C CA . LEU A 1 95 ? -4.642 -5.914 1.544 1.00 92.25 95 LEU A CA 1
ATOM 722 C C . LEU A 1 95 ? -4.865 -6.503 0.144 1.00 92.25 95 LEU A C 1
ATOM 724 O O . LEU A 1 95 ? -3.938 -7.068 -0.448 1.00 92.25 95 LEU A O 1
ATOM 728 N N . ARG A 1 96 ? -6.066 -6.354 -0.432 1.00 93.00 96 ARG A N 1
ATOM 729 C CA . ARG A 1 96 ? -6.320 -6.725 -1.835 1.00 93.00 96 ARG A CA 1
ATOM 730 C C . ARG A 1 96 ? -5.459 -5.907 -2.794 1.00 93.00 96 ARG A C 1
ATOM 732 O O . ARG A 1 96 ? -4.897 -6.497 -3.721 1.00 93.00 96 ARG A O 1
ATOM 739 N N . LEU A 1 97 ? -5.339 -4.598 -2.572 1.00 93.19 97 LEU A N 1
ATOM 740 C CA . LEU A 1 97 ? -4.507 -3.711 -3.390 1.00 93.19 97 LEU A CA 1
ATOM 741 C C . LEU A 1 97 ? -3.028 -4.106 -3.315 1.00 93.19 97 LEU A C 1
ATOM 743 O O . LEU A 1 97 ? -2.407 -4.289 -4.360 1.00 93.19 97 LEU A O 1
ATOM 747 N N . LEU A 1 98 ? -2.497 -4.347 -2.113 1.00 92.38 98 LEU A N 1
ATOM 748 C CA . LEU A 1 98 ? -1.110 -4.782 -1.909 1.00 92.38 98 LEU A CA 1
ATOM 749 C C . LEU A 1 98 ? -0.813 -6.118 -2.592 1.00 92.38 98 LEU A C 1
ATOM 751 O O . LEU A 1 98 ? 0.166 -6.238 -3.327 1.00 92.38 98 LEU A O 1
ATOM 755 N N . ARG A 1 99 ? -1.687 -7.117 -2.421 1.00 92.44 99 ARG A N 1
ATOM 756 C CA . ARG A 1 99 ? -1.538 -8.414 -3.101 1.00 92.44 99 ARG A CA 1
ATOM 757 C C . ARG A 1 99 ? -1.566 -8.251 -4.621 1.00 92.44 99 ARG A C 1
ATOM 759 O O . ARG A 1 99 ? -0.848 -8.951 -5.327 1.00 92.44 99 ARG A O 1
ATOM 766 N N . ALA A 1 100 ? -2.421 -7.372 -5.140 1.00 92.38 100 ALA A N 1
ATOM 767 C CA . ALA A 1 100 ? -2.505 -7.121 -6.574 1.00 92.38 100 ALA A CA 1
ATOM 768 C C . ALA A 1 100 ? -1.248 -6.423 -7.113 1.00 92.38 100 ALA A C 1
ATOM 770 O O . ALA A 1 100 ? -0.744 -6.840 -8.154 1.00 92.38 100 ALA A O 1
ATOM 771 N N . HIS A 1 101 ? -0.726 -5.438 -6.381 1.00 92.12 101 HIS A N 1
ATOM 772 C CA . HIS A 1 101 ? 0.527 -4.756 -6.690 1.00 92.12 101 HIS A CA 1
ATOM 773 C C . HIS A 1 101 ? 1.693 -5.748 -6.772 1.00 92.12 101 HIS A C 1
ATOM 775 O O . HIS A 1 101 ? 2.351 -5.843 -7.804 1.00 92.12 101 HIS A O 1
ATOM 781 N N . GLN A 1 102 ? 1.869 -6.587 -5.746 1.00 89.56 102 GLN A N 1
ATOM 782 C CA . GLN A 1 102 ? 2.941 -7.587 -5.718 1.00 89.56 102 GLN A CA 1
ATOM 783 C C . GLN A 1 102 ? 2.851 -8.600 -6.859 1.00 89.56 102 GLN A C 1
ATOM 785 O O . GLN A 1 102 ? 3.860 -8.914 -7.482 1.00 89.56 102 GLN A O 1
ATOM 790 N N . ARG A 1 103 ? 1.646 -9.101 -7.166 1.00 91.69 103 ARG A N 1
ATOM 791 C CA . ARG A 1 103 ? 1.462 -10.020 -8.299 1.00 91.69 103 ARG A CA 1
ATOM 792 C C . ARG A 1 103 ? 1.856 -9.370 -9.623 1.00 91.69 103 ARG A C 1
ATOM 794 O O . ARG A 1 103 ? 2.512 -10.012 -10.436 1.00 91.69 103 ARG A O 1
ATOM 801 N N . ARG A 1 104 ? 1.463 -8.113 -9.842 1.00 91.69 104 ARG A N 1
ATOM 802 C CA . ARG A 1 104 ? 1.814 -7.374 -11.062 1.00 91.69 104 ARG A CA 1
ATOM 803 C C . ARG A 1 104 ? 3.313 -7.077 -11.142 1.00 91.69 104 ARG A C 1
ATOM 805 O O . ARG A 1 104 ? 3.871 -7.222 -12.224 1.00 91.69 104 ARG A O 1
ATOM 812 N N . GLY A 1 105 ? 3.958 -6.730 -10.026 1.00 89.69 105 GLY A N 1
ATOM 813 C CA . GLY A 1 105 ? 5.413 -6.563 -9.951 1.00 89.69 105 GLY A CA 1
ATOM 814 C C . GLY A 1 105 ? 6.160 -7.859 -10.275 1.00 89.69 105 GLY A C 1
ATOM 815 O O . GLY A 1 105 ? 7.036 -7.868 -11.133 1.00 89.69 105 GLY A O 1
ATOM 816 N N . ALA A 1 106 ? 5.738 -8.986 -9.693 1.00 89.06 106 ALA A N 1
ATOM 817 C CA . ALA A 1 106 ? 6.309 -10.299 -9.997 1.00 89.06 106 ALA A CA 1
ATOM 818 C C . ALA A 1 106 ? 6.128 -10.691 -11.474 1.00 89.06 106 ALA A C 1
ATOM 820 O O . ALA A 1 106 ? 7.061 -11.189 -12.097 1.00 89.06 106 ALA A O 1
ATOM 821 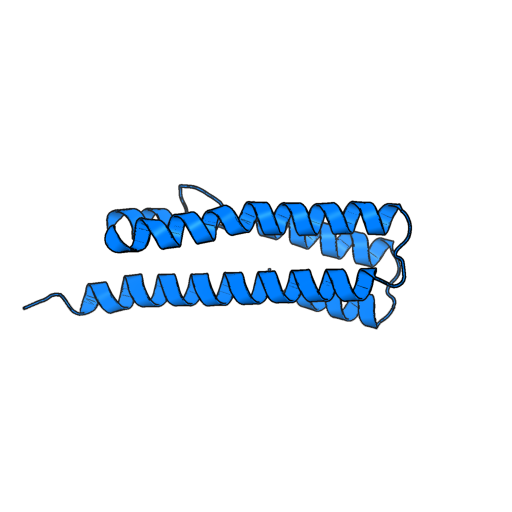N N . GLN A 1 107 ? 4.952 -10.429 -12.054 1.00 90.25 107 GLN A N 1
ATOM 822 C CA . GLN A 1 107 ? 4.703 -10.664 -13.477 1.00 90.25 107 GLN A CA 1
ATOM 823 C C . GLN A 1 107 ? 5.588 -9.780 -14.365 1.00 90.25 107 GLN A C 1
ATOM 825 O O . GLN A 1 107 ? 6.091 -10.252 -15.379 1.00 90.25 107 GLN A O 1
ATOM 830 N N . LEU A 1 108 ? 5.774 -8.508 -13.999 1.00 89.44 108 LEU A N 1
ATOM 831 C CA . LEU A 1 108 ? 6.643 -7.587 -14.727 1.00 89.44 108 LEU A CA 1
ATOM 832 C C . LEU A 1 108 ? 8.102 -8.062 -14.702 1.00 89.44 108 LEU A C 1
ATOM 834 O O . LEU A 1 108 ? 8.723 -8.117 -15.757 1.00 89.44 108 LEU A O 1
ATOM 838 N N . LEU A 1 109 ? 8.622 -8.429 -13.527 1.00 86.81 109 LEU A N 1
ATOM 839 C CA . LEU A 1 109 ? 9.980 -8.958 -13.381 1.00 86.81 109 LEU A CA 1
ATOM 840 C C . LEU A 1 109 ? 10.151 -10.250 -14.182 1.00 86.81 109 LEU A C 1
ATOM 842 O O . LEU A 1 109 ? 11.104 -10.381 -14.941 1.00 86.81 109 LEU A O 1
ATOM 846 N N . HIS A 1 110 ? 9.207 -11.186 -14.065 1.00 87.00 110 HIS A N 1
ATOM 847 C CA . HIS A 1 110 ? 9.251 -12.432 -14.824 1.00 87.00 110 HIS A CA 1
ATOM 848 C C . HIS A 1 110 ? 9.310 -12.176 -16.331 1.00 87.00 110 HIS A C 1
ATOM 850 O O . HIS A 1 110 ? 10.127 -12.779 -17.015 1.00 87.00 110 HIS A O 1
ATOM 856 N N . GLU A 1 111 ? 8.486 -11.270 -16.848 1.00 86.00 111 GLU A N 1
ATOM 857 C CA . GLU A 1 111 ? 8.478 -10.929 -18.269 1.00 86.00 111 GLU A CA 1
ATOM 858 C C . GLU A 1 111 ? 9.768 -10.244 -18.708 1.00 86.00 111 GLU A C 1
ATOM 860 O O . GLU A 1 111 ? 10.325 -10.629 -19.731 1.00 86.00 111 GLU A O 1
ATOM 865 N N . ALA A 1 112 ? 10.286 -9.310 -17.908 1.00 84.38 112 ALA A N 1
ATOM 866 C CA . ALA A 1 112 ? 11.557 -8.657 -18.192 1.00 84.38 112 ALA A CA 1
ATOM 867 C C . ALA A 1 112 ? 12.714 -9.665 -18.283 1.00 84.38 112 ALA A C 1
ATOM 869 O O . ALA A 1 112 ? 13.483 -9.599 -19.229 1.00 84.38 112 ALA A O 1
ATOM 870 N N . TYR A 1 113 ? 12.803 -10.637 -17.368 1.00 80.31 113 TYR A N 1
ATOM 871 C CA . TYR A 1 113 ? 13.902 -11.614 -17.362 1.00 80.31 113 TYR A CA 1
ATOM 872 C C . TYR A 1 113 ? 13.676 -12.838 -18.262 1.00 80.31 113 TYR A C 1
ATOM 874 O O . TYR A 1 113 ? 14.636 -13.500 -18.642 1.00 80.31 113 TYR A O 1
ATOM 882 N N . THR A 1 114 ? 12.430 -13.172 -18.604 1.00 76.62 114 THR A N 1
ATOM 883 C CA . THR A 1 114 ? 12.127 -14.338 -19.458 1.00 76.62 114 THR A CA 1
ATOM 884 C C . THR A 1 114 ? 12.141 -13.971 -20.938 1.00 76.62 114 THR A C 1
ATOM 886 O O . THR A 1 114 ? 12.580 -14.774 -21.756 1.00 76.62 114 THR A O 1
ATOM 889 N N . VAL A 1 115 ? 11.682 -12.768 -21.301 1.00 60.97 115 VAL A N 1
ATOM 890 C CA . VAL A 1 115 ? 11.663 -12.314 -22.703 1.00 60.97 115 VAL A CA 1
ATOM 891 C C . VAL A 1 115 ? 13.066 -11.911 -23.179 1.00 60.97 115 VAL A C 1
ATOM 893 O O . VAL A 1 115 ? 13.369 -12.085 -24.355 1.00 60.97 115 VAL A O 1
ATOM 896 N N . ASP A 1 116 ? 13.950 -11.486 -22.272 1.00 56.06 116 ASP A N 1
ATOM 897 C CA . ASP A 1 116 ? 15.349 -11.139 -22.582 1.00 56.06 116 ASP A CA 1
ATOM 898 C C . ASP A 1 116 ? 16.250 -12.374 -22.837 1.00 56.06 116 ASP A C 1
ATOM 900 O O . ASP A 1 116 ? 17.313 -12.265 -23.434 1.00 56.06 116 ASP A O 1
ATOM 904 N N . LEU A 1 117 ? 15.802 -13.587 -22.475 1.00 50.19 117 LEU A N 1
ATOM 905 C CA . LEU A 1 117 ? 16.507 -14.857 -22.741 1.00 50.19 117 LEU A CA 1
ATOM 906 C C . LEU A 1 117 ? 16.015 -15.598 -24.002 1.00 50.19 117 LEU A C 1
ATOM 908 O O . LEU A 1 117 ? 16.489 -16.694 -24.297 1.00 50.19 117 LEU A O 1
ATOM 912 N N . GLY A 1 118 ? 15.048 -15.040 -24.738 1.00 49.47 118 GLY A N 1
ATOM 913 C CA . GLY A 1 118 ? 14.458 -15.667 -25.933 1.00 49.47 118 GLY A CA 1
ATOM 914 C C . GLY A 1 118 ? 14.839 -15.014 -27.265 1.00 49.47 118 GLY A C 1
ATOM 915 O O . GLY A 1 118 ? 14.314 -15.421 -28.299 1.00 49.47 118 GLY A O 1
ATOM 916 N N . GLY A 1 119 ? 15.689 -13.982 -27.240 1.00 47.00 119 GLY A N 1
ATOM 917 C CA . GLY A 1 119 ? 15.995 -13.114 -28.383 1.00 47.00 119 GLY A CA 1
ATOM 918 C C . GLY A 1 119 ? 17.289 -13.424 -29.138 1.00 47.00 119 GLY A C 1
ATOM 919 O O . GLY A 1 119 ? 17.704 -12.603 -29.951 1.00 47.00 119 GLY A O 1
ATOM 920 N N . GLU A 1 120 ? 17.936 -14.564 -28.888 1.00 41.03 120 GLU A N 1
ATOM 921 C CA . GLU A 1 120 ? 19.073 -15.020 -29.693 1.00 41.03 120 GLU A CA 1
ATOM 922 C C . GLU A 1 120 ? 18.573 -15.938 -30.823 1.00 41.03 120 GLU A C 1
ATOM 924 O O . GLU A 1 120 ? 18.407 -17.145 -30.637 1.00 41.03 120 GLU A O 1
ATOM 929 N N . THR A 1 121 ? 18.323 -15.363 -32.003 1.00 43.19 121 THR A N 1
ATOM 930 C CA . THR A 1 121 ? 18.324 -16.088 -33.289 1.00 43.19 121 THR A CA 1
ATOM 931 C C . THR A 1 121 ? 19.106 -15.306 -34.322 1.00 43.19 121 THR A C 1
ATOM 933 O O . THR A 1 121 ? 18.786 -14.104 -34.470 1.00 43.19 121 THR A O 1
#

Sequence (121 aa):
MLETAQALEGAVVGRAPVEQLHQILSHLRVTLAAHPDSSETGPYAEILTAAPHLTRRVRVLVGEHDRLALAIDGLFERLEAGPGRRFAKEVAELLRLLRAHQRRGAQLLHEAYTVDLGGET

Nearest PDB structures (foldseek):
  8tn6-assembly1_C  TM=8.116E-01  e=2.219E+00  synthetic construct
  8tn1-assembly1_B  TM=8.007E-01  e=3.198E+00  synthetic construct
  4r32-assembly1_A  TM=5.770E-01  e=1.800E+00  Homo sapiens
  8jh6-assembly1_B  TM=6.581E-01  e=7.003E+00  synthetic construct
  1or2-assembly1_A  TM=4.993E-01  e=4.858E+00  Homo sapiens

Foldseek 3Di:
DLVLLVVLLVCVVVVHDLVVNVVSLVVVLVCLVVPQLLDCRHPVVVLCVQPVVCVVLSVVLNVLSVVLNVLSVVLVVCSVVPPDPCSSVSSVVSSVSVVVSVVSVVVSVCCSVVVSVVPDD

Solvent-accessible surface area (backbone atoms only — not comparable to full-atom values): 6838 Å² total; per-residue (Å²): 102,68,68,47,45,49,52,43,49,51,35,53,77,68,63,53,55,68,70,59,54,51,52,38,52,50,52,41,52,53,47,55,72,65,31,54,64,70,44,90,81,19,73,57,44,56,40,48,68,78,38,56,92,47,42,69,59,51,53,53,56,40,57,43,50,59,55,52,50,52,53,51,53,57,47,50,56,38,51,76,73,52,69,53,94,58,46,61,58,52,51,52,50,51,46,52,52,51,55,50,50,51,53,50,50,53,52,50,52,49,48,54,63,55,57,69,72,68,71,87,126

Secondary structure (DSSP, 8-state):
-HHHHHHHHHHHHTT--HHHHHHHHHHHHHHHHT-GGGSTTSHHHHHHHH-GGGHHHHHHHHHHHHHHHHHHHHHHHHHHT---TTHHHHHHHHHHHHHHHHHHHHHHHHHHHHHTTS---

Mean predicted aligned error: 5.7 Å

pLDDT: mean 85.89, std 11.5, range [41.03, 96.06]